Protein AF-A0A3D0UV54-F1 (afdb_monomer_lite)

pLDDT: mean 95.77, std 3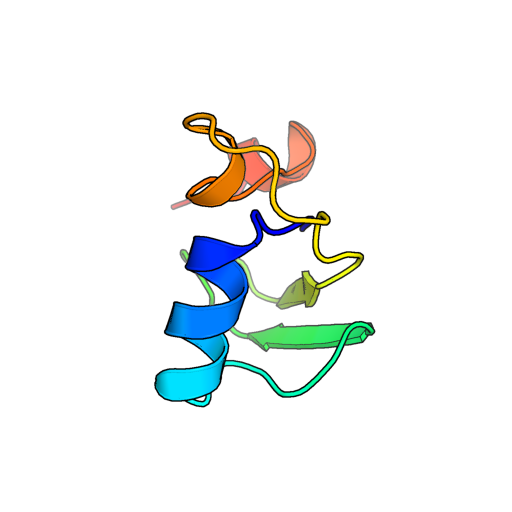.74, range [74.62, 98.62]

Radius of gyration: 11.25 Å; chains: 1; bounding box: 24×28×24 Å

Sequence (61 aa):
MILGYVEAQMMKKEKLFNQTGDSLLDFFGIDKITIKEILAPTLTPLDYAHIMTVNTVEKLK

Structure (mmCIF, N/CA/C/O backbone):
data_AF-A0A3D0UV54-F1
#
_entry.id   AF-A0A3D0UV54-F1
#
loop_
_atom_site.group_PDB
_atom_site.id
_atom_site.type_symbol
_atom_site.label_atom_id
_atom_site.label_alt_id
_atom_site.label_comp_id
_atom_site.label_asym_id
_atom_site.label_entity_id
_atom_site.label_seq_id
_atom_site.pdbx_PDB_ins_code
_atom_site.Cartn_x
_atom_site.Cartn_y
_atom_site.Cartn_z
_atom_site.occupancy
_atom_site.B_iso_or_equiv
_atom_site.auth_seq_id
_atom_site.auth_comp_id
_atom_site.auth_asym_id
_atom_site.auth_atom_id
_atom_site.pdbx_PDB_model_num
ATOM 1 N N . MET A 1 1 ? -4.989 4.636 -0.643 1.00 96.38 1 MET A N 1
ATOM 2 C CA . MET A 1 1 ? -3.537 4.392 -0.675 1.00 96.38 1 MET A CA 1
ATOM 3 C C . MET A 1 1 ? -3.214 3.446 -1.813 1.00 96.38 1 MET A C 1
ATOM 5 O O . MET A 1 1 ? -3.973 2.507 -2.031 1.00 96.38 1 MET A O 1
ATOM 9 N N . ILE A 1 2 ? -2.145 3.726 -2.547 1.00 98.19 2 ILE A N 1
ATOM 10 C CA . ILE A 1 2 ? -1.532 2.800 -3.501 1.00 98.19 2 ILE A CA 1
ATOM 11 C C . ILE A 1 2 ? -0.255 2.279 -2.843 1.00 98.19 2 ILE A C 1
ATOM 13 O O . ILE A 1 2 ? 0.464 3.056 -2.214 1.00 98.19 2 ILE A O 1
ATOM 17 N N . LEU A 1 3 ? -0.012 0.979 -2.951 1.00 98.44 3 LEU A N 1
ATOM 18 C CA . LEU A 1 3 ? 1.140 0.322 -2.342 1.00 98.44 3 LEU A CA 1
ATOM 19 C C . LEU A 1 3 ? 2.181 -0.046 -3.389 1.00 98.44 3 LEU A C 1
ATOM 21 O O . LEU A 1 3 ? 1.836 -0.564 -4.453 1.00 98.44 3 LEU A O 1
ATOM 25 N N . GLY A 1 4 ? 3.451 0.160 -3.051 1.00 98.62 4 GLY A N 1
ATOM 26 C CA . GLY A 1 4 ? 4.552 -0.517 -3.722 1.00 98.62 4 GLY A CA 1
ATOM 27 C C . GLY A 1 4 ? 4.453 -2.039 -3.579 1.00 98.62 4 GLY A C 1
ATOM 28 O O . GLY A 1 4 ? 3.830 -2.552 -2.644 1.00 98.62 4 GLY A O 1
ATOM 29 N N . TYR A 1 5 ? 5.060 -2.773 -4.516 1.00 98.44 5 TYR A N 1
ATOM 30 C CA . TYR A 1 5 ? 4.958 -4.232 -4.546 1.00 98.44 5 TYR A CA 1
ATOM 31 C C . TYR A 1 5 ? 5.479 -4.889 -3.260 1.00 98.44 5 TYR A C 1
ATOM 33 O O . TYR A 1 5 ? 4.787 -5.723 -2.675 1.00 98.44 5 TYR A O 1
ATOM 41 N N . VAL A 1 6 ? 6.683 -4.519 -2.810 1.00 98.56 6 VAL A N 1
ATOM 42 C CA . VAL A 1 6 ? 7.327 -5.126 -1.635 1.00 98.56 6 VAL A CA 1
ATOM 43 C C . VAL A 1 6 ? 6.578 -4.756 -0.357 1.00 98.56 6 VAL A C 1
ATOM 45 O O . VAL A 1 6 ? 6.290 -5.647 0.442 1.00 98.56 6 VAL A O 1
ATOM 48 N N . GLU A 1 7 ? 6.174 -3.491 -0.207 1.00 98.31 7 GLU A N 1
ATOM 49 C CA . GLU A 1 7 ? 5.357 -3.037 0.927 1.00 98.31 7 GLU A CA 1
ATOM 50 C C . GLU A 1 7 ? 4.053 -3.838 1.033 1.00 98.31 7 GLU A C 1
ATOM 52 O O . GLU A 1 7 ? 3.737 -4.400 2.082 1.00 98.31 7 GLU A O 1
ATOM 57 N N . ALA A 1 8 ? 3.338 -4.009 -0.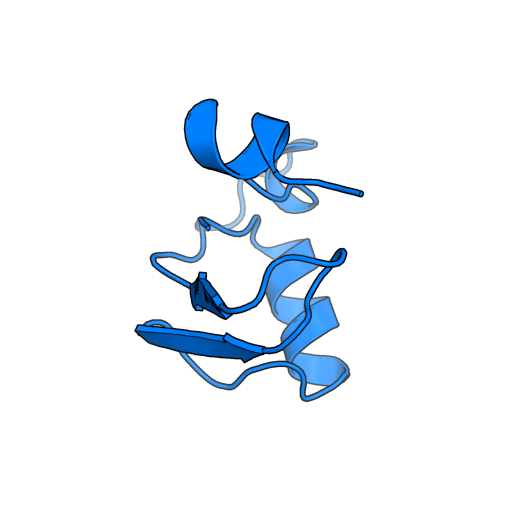085 1.00 98.31 8 ALA A N 1
ATOM 58 C CA . ALA A 1 8 ? 2.114 -4.800 -0.110 1.00 98.31 8 ALA A CA 1
ATOM 59 C C . ALA A 1 8 ? 2.332 -6.258 0.324 1.00 98.31 8 ALA A C 1
ATOM 61 O O . ALA A 1 8 ? 1.489 -6.812 1.032 1.00 98.31 8 ALA A O 1
ATOM 62 N N . GLN A 1 9 ? 3.441 -6.895 -0.074 1.00 98.25 9 GLN A N 1
ATOM 63 C CA . GLN A 1 9 ? 3.741 -8.263 0.364 1.00 98.25 9 GLN A CA 1
ATOM 64 C C . GLN A 1 9 ? 4.030 -8.334 1.868 1.00 98.25 9 GLN A C 1
ATOM 66 O O . GLN A 1 9 ? 3.571 -9.267 2.530 1.00 98.25 9 GLN A O 1
ATOM 71 N N . MET A 1 10 ? 4.760 -7.358 2.417 1.00 98.12 10 MET A N 1
ATOM 72 C CA . MET A 1 10 ? 5.051 -7.295 3.853 1.00 98.12 10 MET A CA 1
ATOM 73 C C . MET A 1 10 ? 3.766 -7.118 4.666 1.00 98.12 10 MET A C 1
ATOM 75 O O . MET A 1 10 ? 3.475 -7.930 5.542 1.00 98.12 10 MET A O 1
ATOM 79 N N . MET A 1 11 ? 2.930 -6.151 4.295 1.00 97.69 11 MET A N 1
ATOM 80 C CA . MET A 1 11 ? 1.645 -5.909 4.954 1.00 97.69 11 MET A CA 1
ATOM 81 C C . MET A 1 11 ? 0.690 -7.115 4.870 1.00 97.69 11 MET A C 1
ATOM 83 O O . MET A 1 11 ? -0.009 -7.422 5.838 1.00 97.69 11 MET A O 1
ATOM 87 N N . LYS A 1 12 ? 0.668 -7.842 3.740 1.00 97.75 12 LYS A N 1
ATOM 88 C CA . LYS A 1 12 ? -0.095 -9.100 3.613 1.00 97.75 12 LYS A CA 1
ATOM 89 C C . LYS A 1 12 ? 0.447 -10.196 4.526 1.00 97.75 12 LYS A C 1
ATOM 91 O O . LYS A 1 12 ? -0.333 -10.914 5.149 1.00 97.75 12 LYS A O 1
ATOM 96 N N . LYS A 1 13 ? 1.773 -10.323 4.635 1.00 98.06 13 LYS A N 1
ATOM 97 C CA . LYS A 1 13 ? 2.425 -11.274 5.550 1.00 98.06 13 LYS A CA 1
ATOM 98 C C . LYS A 1 13 ? 2.057 -10.990 7.009 1.00 98.06 13 LYS A C 1
ATOM 100 O O . LYS A 1 13 ? 1.848 -11.928 7.775 1.00 98.06 13 LYS A O 1
ATOM 105 N N . GLU A 1 14 ? 1.923 -9.716 7.366 1.00 97.12 14 GLU A N 1
ATOM 106 C CA . GLU A 1 14 ? 1.471 -9.259 8.686 1.00 97.12 14 GLU A CA 1
ATOM 107 C C . GLU A 1 14 ? -0.054 -9.298 8.868 1.00 97.12 14 GLU A C 1
ATOM 109 O O . GLU A 1 14 ? -0.553 -9.009 9.953 1.00 97.12 14 GLU A O 1
ATOM 114 N N . LYS A 1 15 ? -0.802 -9.726 7.842 1.00 96.69 15 LYS A N 1
ATOM 115 C CA . LYS A 1 15 ? -2.270 -9.830 7.844 1.00 96.69 15 LYS A CA 1
ATOM 116 C C . LYS A 1 15 ? -2.981 -8.491 8.070 1.00 96.69 15 LYS A C 1
ATOM 118 O O . LYS A 1 15 ? -4.091 -8.471 8.598 1.00 96.69 15 LYS A O 1
ATOM 123 N N . LEU A 1 16 ? -2.371 -7.384 7.640 1.00 96.44 16 LEU A N 1
ATOM 124 C CA . LEU A 1 16 ? -2.999 -6.061 7.708 1.00 96.44 16 LEU A CA 1
ATOM 125 C C . LE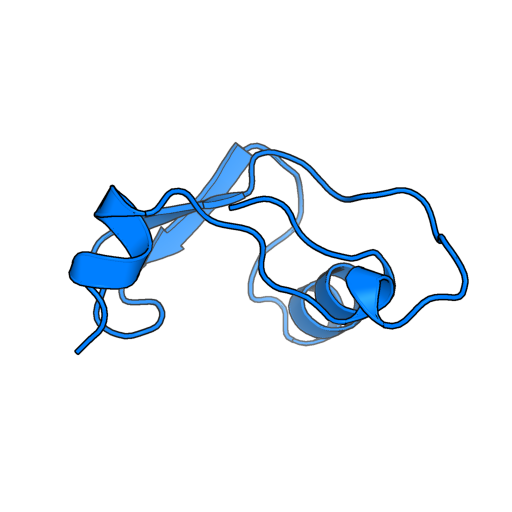U A 1 16 ? -4.153 -5.937 6.704 1.00 96.44 16 LEU A C 1
ATOM 127 O O . LEU A 1 16 ? -5.156 -5.290 6.983 1.00 96.44 16 LEU A O 1
ATOM 131 N N . PHE A 1 17 ? -4.030 -6.581 5.543 1.00 97.38 17 PHE A N 1
ATOM 132 C CA . PHE A 1 17 ? -5.080 -6.660 4.529 1.00 97.38 17 PHE A CA 1
ATOM 133 C C . PHE A 1 17 ? -4.896 -7.907 3.652 1.00 97.38 17 PHE A C 1
ATOM 135 O O . PHE A 1 17 ? -3.825 -8.516 3.654 1.00 97.38 17 PHE A O 1
ATOM 142 N N . ASN A 1 18 ? -5.912 -8.261 2.861 1.00 95.06 18 ASN A N 1
ATOM 143 C CA . ASN A 1 18 ? -5.869 -9.414 1.958 1.00 95.06 18 ASN A CA 1
ATOM 144 C C . ASN A 1 18 ? -5.821 -8.998 0.480 1.00 95.06 18 ASN A C 1
ATOM 146 O O . ASN A 1 18 ? -5.031 -9.540 -0.305 1.00 95.06 18 ASN A O 1
ATOM 150 N N . GLN A 1 19 ? -6.646 -8.025 0.088 1.00 95.62 19 GLN A N 1
ATOM 151 C CA . GLN A 1 19 ? -6.835 -7.628 -1.310 1.00 95.62 19 GLN A CA 1
ATOM 152 C C . GLN A 1 19 ? -7.068 -6.122 -1.486 1.00 95.62 19 GLN A C 1
ATOM 154 O O . GLN A 1 19 ? -7.283 -5.380 -0.528 1.00 95.62 19 GLN A O 1
ATOM 159 N N . THR A 1 20 ? -7.015 -5.653 -2.733 1.00 97.19 20 THR A N 1
ATOM 160 C CA . THR A 1 20 ? -7.429 -4.286 -3.068 1.00 97.19 20 THR A CA 1
ATOM 161 C C . THR A 1 20 ? -8.915 -4.097 -2.745 1.00 97.19 20 THR A C 1
ATOM 163 O O . THR A 1 20 ? -9.718 -5.021 -2.835 1.00 97.19 20 THR A O 1
ATOM 166 N N . GLY A 1 21 ? -9.283 -2.894 -2.311 1.00 97.31 21 GLY A N 1
ATOM 167 C CA . GLY A 1 21 ? -10.608 -2.578 -1.776 1.00 97.31 21 GLY A CA 1
ATOM 168 C C . GLY A 1 21 ? -10.724 -2.731 -0.257 1.00 97.31 21 GLY A C 1
ATOM 169 O O . GLY A 1 21 ? -11.578 -2.070 0.342 1.00 97.31 21 GLY A O 1
ATOM 170 N N . ASP A 1 22 ? -9.838 -3.502 0.382 1.00 97.81 22 ASP A N 1
ATOM 171 C CA . ASP A 1 22 ? -9.795 -3.602 1.841 1.00 97.81 22 ASP A CA 1
ATOM 172 C C . ASP A 1 22 ? -9.483 -2.241 2.477 1.00 97.81 22 ASP A C 1
ATOM 174 O O . ASP A 1 22 ? -8.856 -1.353 1.883 1.00 97.81 22 ASP A O 1
ATOM 178 N N . SER A 1 23 ? -9.960 -2.063 3.708 1.00 96.75 23 SER A N 1
ATOM 179 C CA . SER A 1 23 ? -9.736 -0.846 4.482 1.00 96.75 23 SER A CA 1
ATOM 180 C C . SER A 1 23 ? -9.004 -1.152 5.778 1.00 96.75 23 SER A C 1
ATOM 182 O O . SER A 1 23 ? -9.423 -2.019 6.537 1.00 96.75 23 SER A O 1
ATOM 184 N N . LEU A 1 24 ? -7.950 -0.384 6.028 1.00 95.62 24 LEU A N 1
ATOM 185 C CA . LEU A 1 24 ? -7.242 -0.324 7.296 1.00 95.62 24 LEU A CA 1
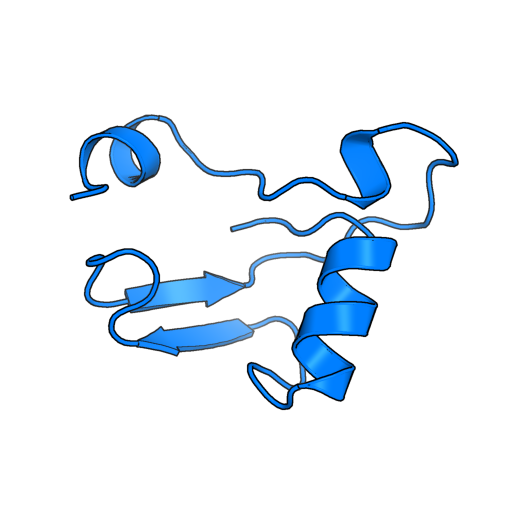ATOM 186 C C . LEU A 1 24 ? -7.934 0.711 8.181 1.00 95.62 24 LEU A C 1
ATOM 188 O O . LEU A 1 24 ? -8.255 1.806 7.707 1.00 95.62 24 LEU A O 1
ATOM 192 N N . LEU A 1 25 ? -8.180 0.352 9.437 1.00 94.69 25 LEU A N 1
ATOM 193 C CA . LEU A 1 25 ? -8.756 1.241 10.442 1.00 94.69 25 LEU A CA 1
ATOM 194 C C . LEU A 1 25 ? -7.654 1.711 11.388 1.00 94.69 25 LEU A C 1
ATOM 196 O O . LEU A 1 25 ? -6.783 0.916 11.734 1.00 94.69 25 LEU A O 1
ATOM 200 N N . ASP A 1 26 ? -7.714 2.982 11.782 1.00 92.81 26 ASP A N 1
ATOM 201 C CA . ASP A 1 26 ? -6.751 3.624 12.693 1.00 92.81 26 ASP A CA 1
ATOM 202 C C . ASP A 1 26 ? -5.277 3.426 12.285 1.00 92.81 26 ASP A C 1
ATOM 204 O O . ASP A 1 26 ? -4.378 3.175 13.087 1.00 92.81 26 ASP A O 1
ATOM 208 N N . PHE A 1 27 ? -5.017 3.508 10.981 1.00 91.31 27 PHE A N 1
ATOM 209 C CA . PHE A 1 27 ? -3.681 3.318 10.430 1.00 91.31 27 PHE A CA 1
ATOM 210 C C . PHE A 1 27 ? -2.993 4.678 10.319 1.00 91.31 27 PHE A C 1
ATOM 212 O O . PHE A 1 27 ? -3.484 5.565 9.620 1.00 91.31 27 PHE A O 1
ATOM 219 N N . PHE A 1 28 ? -1.882 4.858 11.041 1.00 90.44 28 PHE A N 1
ATOM 220 C CA . PHE A 1 28 ? -1.207 6.155 11.217 1.00 90.44 28 PHE A CA 1
ATOM 221 C C . PHE A 1 28 ? -2.128 7.269 11.759 1.00 90.44 28 PHE A C 1
ATOM 223 O O . PHE A 1 28 ? -2.062 8.417 11.319 1.00 90.44 28 PHE A O 1
ATOM 230 N N . GLY A 1 29 ? -3.031 6.925 12.688 1.00 89.56 29 GLY A N 1
ATOM 231 C CA . GLY A 1 29 ? -3.972 7.874 13.298 1.00 89.56 29 GLY A CA 1
ATOM 232 C C . GLY A 1 29 ? -5.068 8.380 12.352 1.00 89.56 29 GLY A C 1
ATOM 233 O O . GLY A 1 29 ? -5.782 9.330 12.691 1.00 89.56 29 GLY A O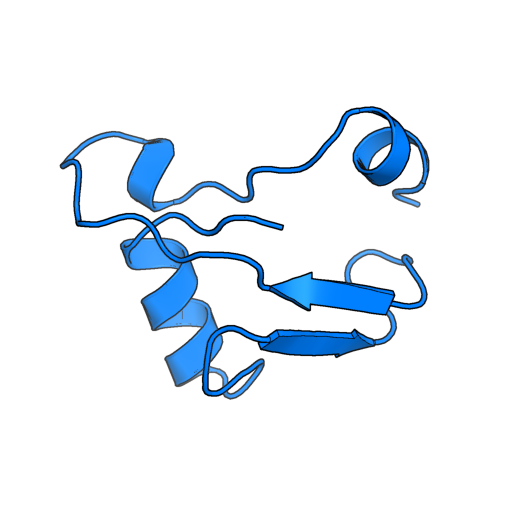 1
ATOM 234 N N . ILE A 1 30 ? -5.194 7.765 11.169 1.00 93.12 30 ILE A N 1
ATOM 235 C CA . ILE A 1 30 ? -6.240 8.034 10.186 1.00 93.12 30 ILE A CA 1
ATOM 236 C C . ILE A 1 30 ? -7.332 6.973 10.336 1.00 93.12 30 ILE A C 1
ATOM 238 O O . ILE A 1 30 ? -7.085 5.782 10.142 1.00 93.12 30 ILE A O 1
ATOM 242 N N . ASP A 1 31 ? -8.560 7.429 10.599 1.00 92.81 31 ASP A N 1
ATOM 243 C CA . ASP A 1 31 ? -9.716 6.577 10.915 1.00 92.81 31 ASP A CA 1
ATOM 244 C C . ASP A 1 31 ? -9.927 5.431 9.916 1.00 92.81 31 ASP A C 1
ATOM 246 O O . ASP A 1 31 ? -10.248 4.308 10.304 1.00 92.81 31 ASP A O 1
ATOM 250 N N . LYS A 1 32 ? -9.764 5.711 8.616 1.00 94.88 32 LYS A N 1
ATOM 251 C CA . LYS A 1 32 ? -9.944 4.721 7.553 1.00 94.88 32 LYS A CA 1
ATOM 252 C C . LYS A 1 32 ? -9.094 5.030 6.323 1.00 94.88 32 LYS A C 1
ATOM 254 O O . LYS A 1 32 ? -9.281 6.062 5.676 1.00 94.88 32 LYS A O 1
ATOM 259 N N . ILE A 1 33 ? -8.247 4.080 5.928 1.00 95.44 33 ILE A N 1
ATOM 260 C CA . ILE A 1 33 ? -7.496 4.107 4.666 1.00 95.44 33 ILE A CA 1
ATOM 261 C C . ILE A 1 33 ? -7.887 2.899 3.821 1.00 95.44 33 ILE A C 1
ATOM 263 O O . ILE A 1 33 ? -7.710 1.758 4.227 1.00 95.44 33 ILE A O 1
ATOM 267 N N . THR A 1 34 ? -8.370 3.140 2.604 1.00 96.88 34 THR A N 1
ATOM 268 C CA . THR A 1 34 ? -8.646 2.068 1.637 1.00 96.88 34 THR A CA 1
ATOM 269 C C . THR A 1 34 ? -7.434 1.812 0.746 1.00 96.88 34 THR A C 1
ATOM 271 O O . THR A 1 34 ? -6.864 2.756 0.177 1.00 96.88 34 THR A O 1
ATOM 274 N N . ILE A 1 35 ? -7.073 0.542 0.571 1.00 97.75 35 ILE A N 1
ATOM 275 C CA . ILE A 1 35 ? -6.051 0.110 -0.387 1.00 97.75 35 ILE A CA 1
ATOM 276 C C . ILE A 1 35 ? -6.692 0.087 -1.767 1.00 97.75 35 ILE A C 1
ATOM 278 O O . ILE A 1 35 ? -7.605 -0.687 -2.035 1.00 97.75 35 ILE A O 1
ATOM 282 N N . LYS A 1 36 ? -6.260 1.000 -2.630 1.00 98.00 36 LYS A N 1
ATOM 283 C CA . LYS A 1 36 ? -6.838 1.187 -3.961 1.00 98.00 36 LYS A CA 1
ATOM 284 C C . LYS A 1 36 ? -6.157 0.311 -4.993 1.00 98.00 36 LYS A C 1
ATOM 286 O O . LYS A 1 36 ? -6.857 -0.279 -5.799 1.00 98.00 36 LYS A O 1
ATOM 291 N N . GLU A 1 37 ? -4.834 0.233 -4.941 1.00 98.06 37 GLU A N 1
ATOM 292 C CA . GLU A 1 37 ? -4.052 -0.503 -5.928 1.00 98.06 37 GLU A CA 1
ATOM 293 C C . GLU A 1 37 ? -2.727 -0.980 -5.331 1.00 98.06 37 GLU A C 1
ATOM 295 O O . GLU A 1 37 ? -2.223 -0.386 -4.370 1.00 98.06 37 GLU A O 1
ATOM 300 N N . ILE A 1 38 ? -2.168 -2.036 -5.921 1.00 98.25 38 ILE A N 1
ATOM 301 C CA . ILE A 1 38 ? -0.806 -2.505 -5.655 1.00 98.25 38 ILE A CA 1
ATOM 302 C C . ILE A 1 38 ? -0.029 -2.410 -6.964 1.00 98.25 38 ILE A C 1
ATOM 304 O O . ILE A 1 38 ? -0.435 -2.975 -7.978 1.00 98.25 38 ILE A O 1
ATOM 308 N N . LEU A 1 39 ? 1.095 -1.702 -6.948 1.00 98.06 39 LEU A N 1
ATOM 309 C CA . LEU A 1 39 ? 1.948 -1.593 -8.122 1.00 98.06 39 LEU A CA 1
ATOM 310 C C . LEU A 1 39 ? 2.570 -2.952 -8.472 1.00 98.06 39 LEU A C 1
ATOM 312 O O . LEU A 1 39 ? 2.936 -3.740 -7.597 1.00 98.06 39 LEU A O 1
ATOM 316 N N . ALA A 1 40 ? 2.738 -3.200 -9.771 1.00 98.06 40 ALA A N 1
ATOM 317 C CA . ALA A 1 40 ? 3.654 -4.228 -10.251 1.00 98.06 40 ALA A CA 1
ATOM 318 C C . ALA A 1 40 ? 5.086 -3.922 -9.759 1.00 98.06 40 ALA A C 1
ATOM 320 O O . ALA A 1 40 ? 5.403 -2.752 -9.535 1.00 98.06 40 ALA A O 1
ATOM 321 N N . PRO A 1 41 ? 5.960 -4.933 -9.596 1.00 98.06 41 PRO A N 1
ATOM 322 C CA . PRO A 1 41 ? 7.334 -4.707 -9.160 1.00 98.06 41 PRO A CA 1
ATOM 323 C C . PRO A 1 41 ? 8.065 -3.789 -10.142 1.00 98.06 41 PRO A C 1
ATOM 325 O O . PRO A 1 41 ? 8.102 -4.050 -11.346 1.00 98.06 41 PRO A O 1
ATOM 328 N N . THR A 1 42 ? 8.646 -2.716 -9.616 1.00 97.38 42 THR A N 1
ATOM 329 C CA . THR A 1 42 ? 9.339 -1.690 -10.407 1.00 97.38 42 THR A CA 1
ATOM 330 C C . THR A 1 42 ? 10.858 -1.791 -10.310 1.00 97.38 42 THR A C 1
ATOM 332 O O . THR A 1 42 ? 11.549 -1.224 -11.151 1.00 97.38 42 THR A O 1
ATOM 335 N N . LEU A 1 43 ? 11.385 -2.513 -9.312 1.00 97.44 43 LEU A N 1
ATOM 336 C CA . LEU A 1 43 ? 12.807 -2.567 -8.950 1.00 97.44 43 LEU A CA 1
ATOM 337 C C . LEU A 1 43 ? 13.385 -1.188 -8.594 1.00 97.44 43 LEU A C 1
ATOM 339 O O . LEU A 1 43 ? 14.561 -0.904 -8.816 1.00 97.44 43 LEU A O 1
ATOM 343 N N . THR A 1 44 ? 12.547 -0.325 -8.021 1.00 97.88 44 THR A N 1
ATOM 344 C CA . THR A 1 44 ? 12.920 1.017 -7.562 1.00 97.88 44 THR A CA 1
ATOM 345 C C . THR A 1 44 ? 12.481 1.222 -6.110 1.00 97.88 44 THR A C 1
ATOM 347 O O . THR A 1 44 ? 11.701 0.423 -5.584 1.00 97.88 44 THR A O 1
ATOM 350 N N . PRO A 1 45 ? 12.900 2.317 -5.446 1.00 98.06 45 PRO A N 1
ATOM 351 C CA . PRO A 1 45 ? 12.390 2.654 -4.117 1.00 98.06 45 PRO A CA 1
ATOM 352 C C . PRO A 1 45 ? 10.858 2.755 -4.023 1.00 98.06 45 PRO A C 1
ATOM 354 O O . PRO A 1 45 ? 10.315 2.627 -2.928 1.00 98.06 45 PRO A O 1
ATOM 357 N N . LEU A 1 46 ? 10.142 2.929 -5.145 1.00 97.69 46 LEU A N 1
ATOM 358 C CA . LEU A 1 46 ? 8.676 2.930 -5.159 1.00 97.69 46 LEU A CA 1
ATOM 359 C C . LEU A 1 46 ? 8.067 1.603 -4.691 1.00 97.69 46 LEU A C 1
ATOM 361 O O . LEU A 1 46 ? 6.948 1.610 -4.185 1.00 97.69 46 LEU A O 1
ATOM 365 N N . ASP A 1 47 ? 8.790 0.483 -4.791 1.00 98.50 47 ASP A N 1
ATOM 366 C CA . ASP A 1 47 ? 8.299 -0.824 -4.337 1.00 98.50 47 ASP A CA 1
ATOM 367 C C . ASP A 1 47 ? 8.087 -0.894 -2.816 1.00 98.50 47 ASP A C 1
ATOM 369 O O . ASP A 1 47 ? 7.359 -1.764 -2.341 1.00 98.50 47 ASP A O 1
ATOM 373 N N . TYR A 1 48 ? 8.672 0.043 -2.071 1.00 98.44 48 TYR A N 1
ATOM 374 C CA . TYR A 1 48 ? 8.602 0.140 -0.612 1.00 98.44 48 TYR A CA 1
ATOM 375 C C . TYR A 1 48 ? 7.707 1.298 -0.141 1.00 98.44 48 TYR A C 1
ATOM 377 O O . TYR A 1 48 ? 7.674 1.615 1.043 1.00 98.44 48 TYR A O 1
ATOM 385 N N . ALA A 1 49 ? 7.027 1.993 -1.059 1.00 97.69 49 ALA A N 1
ATOM 386 C CA . ALA A 1 49 ? 6.339 3.238 -0.743 1.00 97.69 49 ALA A CA 1
ATOM 387 C C . ALA A 1 49 ? 4.841 3.055 -0.446 1.00 97.69 49 ALA A C 1
ATOM 389 O O . ALA A 1 49 ? 4.128 2.303 -1.118 1.00 97.69 49 ALA A O 1
ATOM 390 N N . HIS A 1 50 ? 4.351 3.873 0.489 1.00 97.25 50 HIS A N 1
ATOM 391 C CA . HIS A 1 50 ? 2.943 4.230 0.634 1.00 97.25 50 HIS A CA 1
ATOM 392 C C . HIS A 1 50 ? 2.649 5.482 -0.198 1.00 97.25 50 HIS A C 1
ATOM 394 O O . HIS A 1 50 ? 3.121 6.573 0.118 1.00 97.25 50 HIS A O 1
ATOM 400 N N . ILE A 1 51 ? 1.848 5.351 -1.254 1.00 96.44 51 ILE A N 1
ATOM 401 C CA . ILE A 1 51 ? 1.471 6.479 -2.112 1.00 96.44 51 ILE A CA 1
ATOM 402 C C . ILE A 1 51 ? 0.060 6.936 -1.734 1.00 96.44 51 ILE A C 1
ATOM 404 O O . ILE A 1 51 ? -0.917 6.176 -1.795 1.00 96.44 51 ILE A O 1
ATOM 408 N N . MET A 1 52 ? -0.057 8.199 -1.335 1.00 95.25 52 MET A N 1
ATOM 409 C CA . MET A 1 52 ? -1.305 8.802 -0.869 1.00 95.25 52 MET A CA 1
ATOM 410 C C . MET A 1 52 ? -1.539 10.176 -1.492 1.00 95.25 52 MET A C 1
ATOM 412 O O . MET A 1 52 ? -0.627 10.795 -2.034 1.00 95.25 52 MET A O 1
ATOM 416 N N . THR A 1 53 ? -2.779 10.659 -1.414 1.00 94.25 53 THR A N 1
ATOM 417 C CA . THR A 1 53 ? -3.094 12.042 -1.776 1.00 94.25 53 THR A CA 1
ATOM 418 C C . THR A 1 53 ? -2.608 12.990 -0.683 1.00 94.25 53 THR A C 1
ATOM 420 O O . THR A 1 53 ? -2.558 12.619 0.492 1.00 94.25 53 THR A O 1
ATOM 423 N N . VAL A 1 54 ? -2.309 14.233 -1.063 1.00 94.81 54 VAL A N 1
ATOM 424 C CA . VAL A 1 54 ? -1.859 15.283 -0.133 1.00 94.81 54 VAL A CA 1
ATOM 425 C C . VAL A 1 54 ? -2.838 15.440 1.036 1.00 94.81 54 VAL A C 1
ATOM 427 O O . VAL A 1 54 ? -2.431 15.333 2.186 1.00 94.81 54 VAL A O 1
ATOM 430 N N . ASN A 1 55 ? -4.143 15.512 0.756 1.00 93.62 55 ASN A N 1
ATOM 431 C CA . ASN A 1 55 ? -5.184 15.637 1.784 1.00 93.62 55 ASN A CA 1
ATOM 432 C C . ASN A 1 55 ? -5.215 14.475 2.794 1.00 93.62 55 ASN A C 1
ATOM 434 O O . ASN A 1 55 ? -5.785 14.621 3.874 1.00 93.62 55 ASN A O 1
ATOM 438 N N . THR A 1 56 ? -4.723 13.284 2.434 1.00 92.00 56 THR A N 1
ATOM 439 C CA . THR A 1 56 ? -4.613 12.163 3.380 1.00 92.00 56 THR A CA 1
ATOM 440 C C . THR A 1 56 ? -3.340 12.282 4.212 1.00 92.00 56 THR A C 1
ATOM 442 O O . THR A 1 56 ? -3.391 12.030 5.409 1.00 92.00 56 THR A O 1
ATOM 445 N N . VAL A 1 57 ? -2.226 12.707 3.611 1.00 91.94 57 VAL A N 1
ATOM 446 C CA . VAL A 1 57 ? -0.955 12.943 4.320 1.00 91.94 57 VAL A CA 1
ATOM 447 C C . VAL A 1 57 ? -1.097 14.061 5.360 1.00 91.94 57 VAL A C 1
ATOM 449 O O . VAL A 1 57 ? -0.599 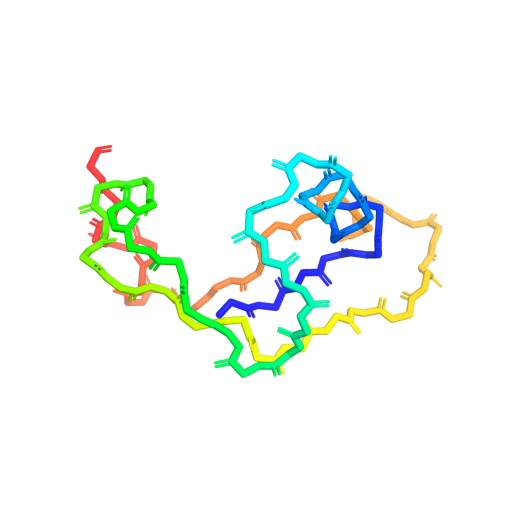13.927 6.469 1.00 91.94 57 VAL A O 1
ATOM 452 N N . GLU A 1 58 ? -1.855 15.116 5.059 1.00 93.12 58 GLU A N 1
ATOM 453 C CA . GLU A 1 58 ? -2.142 16.218 5.998 1.00 93.12 58 GLU A CA 1
ATOM 454 C C . GLU A 1 58 ? -2.934 15.791 7.248 1.00 93.12 58 GLU A C 1
ATOM 456 O O . GLU A 1 58 ? -3.025 16.551 8.208 1.00 93.12 58 GLU A O 1
ATOM 461 N N . LYS A 1 59 ? -3.522 14.587 7.244 1.00 90.69 59 LYS A N 1
ATOM 462 C CA . LYS A 1 59 ? -4.281 14.030 8.375 1.00 90.69 59 LYS A CA 1
ATOM 463 C C . LYS A 1 59 ? -3.462 13.083 9.249 1.00 90.69 59 LYS A C 1
ATOM 465 O O . LYS A 1 59 ? -4.010 12.568 10.221 1.00 90.69 59 LYS A O 1
ATOM 470 N N . LEU A 1 60 ? -2.205 12.821 8.888 1.00 88.31 60 LEU A N 1
ATOM 471 C CA . LEU A 1 60 ? -1.298 12.034 9.717 1.00 88.31 60 LEU A CA 1
ATOM 472 C C . LEU A 1 60 ? -1.108 12.740 11.067 1.00 88.31 60 LEU A C 1
ATOM 474 O O . LEU A 1 60 ? -1.040 13.970 11.121 1.00 88.31 60 LEU A O 1
ATOM 478 N N . LYS A 1 61 ? -1.053 11.956 12.143 1.00 74.62 61 LYS A N 1
ATOM 479 C CA . LYS A 1 61 ? -0.840 12.435 13.514 1.00 74.62 61 LYS A CA 1
ATOM 480 C C . LYS A 1 61 ? 0.498 11.958 14.052 1.00 74.62 61 LYS A C 1
ATOM 482 O O . LYS A 1 61 ? 0.880 10.815 13.718 1.00 74.62 61 LYS A O 1
#

Secondary structure (DSSP, 8-state):
-EE-HHHHHHHHHTTS-SSTT-EEEEETTEEEEE--EEPPP-SSGGGG-EE--HHHHTT--

Foldseek 3Di:
DEAAQQLVVVCVVVVQDDDAQDWHACDLPDGIDGHHYYDDHDVDCRNNDDDDDPVRVVNGD